Protein AF-A0A1F6DYZ0-F1 (afdb_monomer_lite)

Secondary structure (DSSP, 8-state):
----------HHHHHHHHHHHHHTT--HHHHHHHHHHHHHHH-S-------PPPHHHHHHHHHHHHHHHTT-GGGTS----

Radius of gyration: 20.11 Å; chains: 1; bounding box: 37×43×49 Å

Foldseek 3Di:
DDDDDDDDDDPVVVVVLCVVCVVVPHHSVVVVVVVVVVCVVVVDDDDDDPDDDDPVRVVVVVVVVVCVVVVVVCVVDPPPD

Sequence (81 aa):
MKTVMSFKVDKDVRDKVRKVAKKIGVPLSMVVNRQLKQFAKDQRIEFGEPLVPNAKTRKILDEALRDIREGREDKFSPAFT

Structure (mmCIF, N/CA/C/O backbone):
data_AF-A0A1F6DYZ0-F1
#
_entry.id   AF-A0A1F6DYZ0-F1
#
loop_
_atom_site.group_PDB
_atom_site.id
_atom_site.type_symbol
_atom_site.label_atom_id
_atom_site.label_alt_id
_atom_site.label_comp_id
_atom_site.label_asym_id
_atom_site.label_entity_id
_atom_site.label_seq_id
_atom_site.pdbx_PDB_ins_code
_atom_site.Cartn_x
_atom_site.Cartn_y
_atom_site.Cartn_z
_atom_site.occupancy
_atom_site.B_iso_or_equiv
_atom_site.auth_seq_id
_atom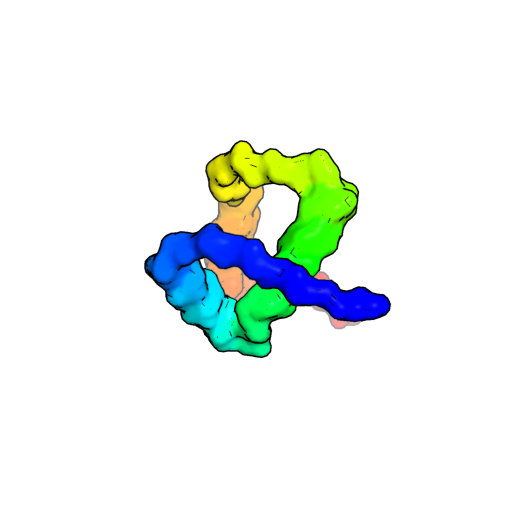_site.auth_comp_id
_atom_site.auth_asym_id
_atom_site.auth_atom_id
_atom_site.pdbx_PDB_model_num
ATOM 1 N N . MET A 1 1 ? -6.643 -11.422 21.305 1.00 88.19 1 MET A N 1
ATOM 2 C CA . MET A 1 1 ? -7.797 -10.494 21.287 1.00 88.19 1 MET A CA 1
ATOM 3 C C . MET A 1 1 ? -7.717 -9.631 20.032 1.00 88.19 1 MET A C 1
ATOM 5 O O . MET A 1 1 ? -6.610 -9.256 19.664 1.00 88.19 1 MET A O 1
ATOM 9 N N . LYS A 1 2 ? -8.832 -9.377 19.336 1.00 88.06 2 LYS A N 1
ATOM 10 C CA . LYS A 1 2 ? -8.883 -8.421 18.212 1.00 88.06 2 LYS A CA 1
ATOM 11 C C . LYS A 1 2 ? -9.472 -7.108 18.728 1.00 88.06 2 LYS A C 1
ATOM 13 O O . LYS A 1 2 ? -10.423 -7.155 19.500 1.00 88.06 2 LYS A O 1
ATOM 18 N N . THR A 1 3 ? -8.929 -5.979 18.286 1.00 94.62 3 THR A N 1
ATOM 19 C CA . THR A 1 3 ? -9.341 -4.641 18.735 1.00 94.62 3 THR A CA 1
ATOM 20 C C . THR A 1 3 ? -9.784 -3.811 17.538 1.00 94.62 3 THR A C 1
ATOM 22 O O . THR A 1 3 ? -9.238 -3.957 16.442 1.00 94.62 3 THR A O 1
ATOM 25 N N . VAL A 1 4 ? -10.787 -2.955 17.736 1.00 93.56 4 VAL A N 1
ATOM 26 C CA . VAL A 1 4 ? -11.259 -2.019 16.710 1.00 93.56 4 VAL A CA 1
ATOM 27 C C . VAL A 1 4 ? -10.402 -0.757 16.752 1.00 93.56 4 VAL A C 1
ATOM 29 O O . VAL A 1 4 ? -10.164 -0.203 17.820 1.00 93.56 4 VAL A O 1
ATOM 32 N N . MET A 1 5 ? -9.959 -0.296 15.584 1.00 92.69 5 MET A N 1
ATOM 33 C CA . MET A 1 5 ? -9.230 0.959 15.421 1.00 92.69 5 MET A CA 1
ATOM 34 C C . MET A 1 5 ? -9.979 1.841 14.422 1.00 92.69 5 MET A C 1
ATOM 36 O O . MET A 1 5 ? -10.248 1.415 13.298 1.00 92.69 5 MET A O 1
ATOM 40 N N . SER A 1 6 ? -10.310 3.064 14.830 1.00 93.38 6 SER A N 1
ATOM 41 C CA . SER A 1 6 ? -10.980 4.061 13.993 1.00 93.38 6 SER A CA 1
ATOM 42 C C . SER A 1 6 ? -10.096 5.290 13.826 1.00 93.38 6 SER A C 1
ATOM 44 O O . SER A 1 6 ? -9.645 5.862 14.815 1.00 93.38 6 SER A O 1
ATOM 46 N N . PHE A 1 7 ? -9.887 5.724 12.588 1.00 92.88 7 PHE A N 1
ATOM 47 C CA . PHE A 1 7 ? -9.171 6.955 12.265 1.00 92.88 7 PHE A CA 1
ATOM 48 C C . PHE A 1 7 ? -9.810 7.616 11.042 1.00 92.88 7 PHE A C 1
ATOM 50 O O . PHE A 1 7 ? -10.430 6.947 10.210 1.00 92.88 7 PHE A O 1
ATOM 57 N N . LYS A 1 8 ? -9.684 8.940 10.945 1.00 95.81 8 LYS A N 1
ATOM 58 C CA . LYS A 1 8 ? -10.120 9.692 9.765 1.00 95.81 8 LYS A CA 1
ATOM 59 C C . LYS A 1 8 ? -9.049 9.587 8.681 1.00 95.81 8 LYS A C 1
ATOM 61 O O . LYS A 1 8 ? -7.861 9.642 8.974 1.00 95.81 8 LYS A O 1
ATOM 66 N N . VAL A 1 9 ? -9.486 9.439 7.438 1.00 94.12 9 VAL A N 1
ATOM 67 C CA . VAL A 1 9 ? -8.633 9.424 6.248 1.00 94.12 9 VAL A CA 1
ATOM 68 C C . VAL A 1 9 ? -9.396 10.078 5.108 1.00 94.12 9 VAL A C 1
ATOM 70 O O . VAL A 1 9 ? -10.624 9.954 5.037 1.00 94.12 9 VAL A O 1
ATOM 73 N N . ASP A 1 10 ? -8.679 10.740 4.210 1.00 97.50 10 ASP A N 1
ATOM 74 C CA . ASP A 1 10 ? -9.283 11.317 3.018 1.00 97.50 10 ASP A CA 1
ATOM 75 C C . ASP A 1 10 ? -9.977 10.243 2.181 1.00 97.50 10 ASP A C 1
ATOM 77 O O . ASP A 1 10 ? -9.455 9.143 1.947 1.00 97.50 10 ASP A O 1
ATOM 81 N N . LYS A 1 11 ? -11.179 10.578 1.705 1.00 95.88 11 LYS A N 1
ATOM 82 C CA . LYS A 1 11 ? -12.015 9.669 0.915 1.00 95.88 11 LYS A CA 1
ATOM 83 C C . LYS A 1 11 ? -11.274 9.168 -0.325 1.00 95.88 11 LYS A C 1
ATOM 85 O O . LYS A 1 11 ? -11.284 7.968 -0.599 1.00 95.88 11 LYS A O 1
ATOM 90 N N . ASP A 1 12 ? -10.580 10.066 -1.015 1.00 97.25 12 ASP A N 1
ATOM 91 C CA . ASP A 1 12 ? -9.867 9.746 -2.250 1.00 97.25 12 ASP A CA 1
ATOM 92 C C . ASP A 1 12 ? -8.684 8.810 -2.008 1.00 97.25 12 ASP A C 1
ATOM 94 O O . ASP A 1 12 ? -8.444 7.892 -2.795 1.00 97.25 12 ASP A O 1
ATOM 98 N N . VAL A 1 13 ? -7.971 8.990 -0.892 1.00 94.88 13 VAL A N 1
ATOM 99 C CA . VAL A 1 13 ? -6.873 8.103 -0.486 1.00 94.88 13 VAL A CA 1
ATOM 100 C C . VAL A 1 13 ? -7.419 6.708 -0.201 1.00 94.88 13 VAL A C 1
ATOM 102 O O . VAL A 1 13 ? -6.946 5.726 -0.778 1.00 94.88 13 VAL A O 1
ATOM 105 N N . ARG A 1 14 ? -8.475 6.605 0.613 1.00 93.94 14 ARG A N 1
ATOM 106 C CA . ARG A 1 14 ? -9.126 5.325 0.926 1.00 93.94 14 ARG A CA 1
ATOM 107 C C . ARG A 1 14 ? -9.586 4.599 -0.336 1.00 93.94 14 ARG A C 1
ATOM 109 O O . ARG A 1 14 ? -9.356 3.396 -0.478 1.00 93.94 14 ARG A O 1
ATOM 116 N N . ASP A 1 15 ? -10.233 5.312 -1.251 1.00 95.69 15 ASP A N 1
ATOM 117 C CA . ASP A 1 15 ? -10.810 4.720 -2.454 1.00 95.69 15 ASP A CA 1
ATOM 118 C C . ASP A 1 15 ? -9.715 4.274 -3.441 1.00 95.69 15 ASP A C 1
ATOM 120 O O . ASP A 1 15 ? -9.833 3.195 -4.033 1.00 95.69 15 ASP A O 1
ATOM 124 N N . LYS A 1 16 ? -8.607 5.025 -3.556 1.00 95.31 16 LYS A N 1
ATOM 125 C CA . LYS A 1 16 ? -7.409 4.613 -4.312 1.00 95.31 16 LYS A CA 1
ATOM 126 C C . LYS A 1 16 ? -6.801 3.332 -3.746 1.00 95.31 16 LYS A C 1
ATOM 128 O O . LYS A 1 16 ? -6.638 2.363 -4.488 1.00 95.31 16 LYS A O 1
ATOM 133 N N . VAL A 1 17 ? -6.532 3.278 -2.440 1.00 93.31 17 VAL A N 1
ATOM 134 C CA . VAL A 1 17 ? -5.934 2.088 -1.811 1.00 93.31 17 VAL A CA 1
ATOM 135 C C . VAL A 1 17 ? -6.874 0.884 -1.930 1.00 93.31 17 VAL A C 1
ATOM 137 O O . VAL A 1 17 ? -6.427 -0.218 -2.243 1.00 93.31 17 VAL A O 1
ATOM 140 N N . ARG A 1 18 ? -8.193 1.078 -1.787 1.00 94.31 18 ARG A N 1
ATOM 141 C CA . ARG A 1 18 ? -9.180 0.001 -1.967 1.00 94.31 18 ARG A CA 1
ATOM 142 C C . ARG A 1 18 ? -9.176 -0.557 -3.390 1.00 94.31 18 ARG A C 1
ATOM 144 O O . ARG A 1 18 ? -9.316 -1.766 -3.557 1.00 94.31 18 ARG A O 1
ATOM 151 N N . LYS A 1 19 ? -9.020 0.294 -4.412 1.00 95.81 19 LYS A N 1
ATOM 152 C CA . LYS A 1 19 ? -8.874 -0.152 -5.809 1.00 95.81 19 LYS A CA 1
ATOM 153 C C . LYS A 1 19 ? -7.602 -0.978 -5.996 1.00 95.81 19 LYS A C 1
ATOM 155 O O . LYS A 1 19 ? -7.676 -2.036 -6.610 1.00 95.81 19 LYS A O 1
ATOM 160 N N . VAL A 1 20 ? -6.469 -0.530 -5.451 1.00 95.25 20 VAL A N 1
ATOM 161 C CA . VAL A 1 20 ? -5.195 -1.265 -5.532 1.00 95.25 20 VAL A CA 1
ATOM 162 C C . VAL A 1 20 ? -5.306 -2.624 -4.842 1.00 95.25 20 VAL A C 1
ATOM 164 O O . VAL A 1 20 ? -5.034 -3.634 -5.478 1.00 95.25 20 VAL A O 1
ATOM 167 N N . ALA A 1 21 ? -5.801 -2.671 -3.603 1.00 93.12 21 ALA A N 1
ATOM 168 C CA . ALA A 1 21 ? -5.973 -3.912 -2.843 1.00 93.12 21 ALA A CA 1
ATOM 169 C C . ALA A 1 21 ? -6.873 -4.930 -3.571 1.00 93.12 21 ALA A C 1
ATOM 171 O O . ALA A 1 21 ? -6.546 -6.112 -3.641 1.00 93.12 21 ALA A O 1
ATOM 172 N N . LYS A 1 22 ? -7.960 -4.463 -4.205 1.00 93.94 22 LYS A N 1
ATOM 173 C CA . LYS A 1 22 ? -8.825 -5.315 -5.035 1.00 93.94 22 LYS A CA 1
ATOM 174 C C . LYS A 1 22 ? -8.105 -5.888 -6.255 1.00 93.94 22 LYS A C 1
ATOM 176 O O . LYS A 1 22 ? -8.322 -7.052 -6.567 1.00 93.94 22 LYS A O 1
ATOM 181 N N . LYS A 1 23 ? -7.258 -5.101 -6.931 1.00 94.62 23 LYS A N 1
ATOM 182 C CA . LYS A 1 23 ? -6.493 -5.572 -8.101 1.00 94.62 23 LYS A CA 1
ATOM 183 C C . LYS A 1 23 ? -5.554 -6.728 -7.758 1.00 94.62 23 LYS A C 1
ATOM 185 O O . LYS A 1 23 ? -5.360 -7.602 -8.588 1.00 94.62 23 LYS A O 1
ATOM 190 N N . ILE A 1 24 ? -5.002 -6.734 -6.547 1.00 91.31 24 ILE A N 1
ATOM 191 C CA . ILE A 1 24 ? -4.105 -7.791 -6.054 1.00 91.31 24 ILE A CA 1
ATOM 192 C C . ILE A 1 24 ? -4.841 -8.872 -5.237 1.00 91.31 24 ILE A C 1
ATOM 194 O O . ILE A 1 24 ? -4.199 -9.712 -4.618 1.00 91.31 24 ILE A O 1
ATOM 198 N N . GLY A 1 25 ? -6.180 -8.850 -5.203 1.00 94.19 25 GLY A N 1
ATOM 199 C CA . GLY A 1 25 ? -6.994 -9.896 -4.577 1.00 94.19 25 GLY A CA 1
ATOM 200 C C . GLY A 1 25 ? -7.004 -9.914 -3.045 1.00 94.19 25 GLY A C 1
ATOM 201 O O . GLY A 1 25 ? -7.367 -10.937 -2.470 1.00 94.19 25 GLY A O 1
ATOM 202 N N . VAL A 1 26 ? -6.642 -8.817 -2.362 1.00 94.81 26 VAL A N 1
ATOM 203 C CA . VAL A 1 26 ? -6.625 -8.773 -0.885 1.00 94.81 26 VAL A CA 1
ATOM 204 C C . VAL A 1 26 ? -7.582 -7.730 -0.289 1.00 94.81 26 VAL A C 1
ATOM 206 O O . VAL A 1 26 ? -7.809 -6.666 -0.875 1.00 94.81 26 VAL A O 1
ATOM 209 N N . PRO A 1 27 ? -8.139 -7.972 0.914 1.00 94.50 27 PRO A N 1
ATOM 210 C CA . PRO A 1 27 ? -8.912 -6.968 1.642 1.00 94.50 27 PRO A CA 1
ATOM 211 C C . PRO A 1 27 ? -8.052 -5.782 2.102 1.00 94.50 27 PRO A C 1
ATOM 213 O O . PRO A 1 27 ? -6.915 -5.953 2.540 1.00 94.50 27 PRO A O 1
ATOM 216 N N . LEU A 1 28 ? -8.635 -4.578 2.129 1.00 92.12 28 LEU A N 1
ATOM 217 C CA . LEU A 1 28 ? -7.957 -3.370 2.627 1.00 92.12 28 LEU A CA 1
ATOM 218 C C . LEU A 1 28 ? -7.456 -3.528 4.075 1.00 92.12 28 LEU A C 1
ATOM 220 O O . LEU A 1 28 ? -6.363 -3.080 4.410 1.00 92.12 28 LEU A O 1
ATOM 224 N N . SER A 1 29 ? -8.227 -4.205 4.929 1.00 92.12 29 SER A N 1
ATOM 225 C CA . SER A 1 29 ? -7.851 -4.469 6.323 1.00 92.12 29 SER A CA 1
ATOM 226 C C . SER A 1 29 ? -6.586 -5.322 6.448 1.00 92.12 29 SER A C 1
ATOM 228 O O . SER A 1 29 ? -5.811 -5.126 7.381 1.00 92.12 29 SER A O 1
ATOM 230 N N . MET A 1 30 ? -6.340 -6.239 5.507 1.00 94.00 30 MET A N 1
ATOM 231 C CA . MET A 1 30 ? -5.122 -7.049 5.482 1.00 94.00 30 MET A CA 1
ATOM 232 C C . MET A 1 30 ? -3.893 -6.179 5.205 1.00 94.00 30 MET A C 1
ATOM 234 O O . MET A 1 30 ? -2.883 -6.326 5.891 1.00 94.00 30 MET A O 1
ATOM 238 N N . VAL A 1 31 ? -4.008 -5.235 4.266 1.00 93.06 31 VAL A N 1
ATOM 239 C CA . VAL A 1 31 ? -2.944 -4.273 3.937 1.00 93.06 31 VAL A CA 1
ATOM 240 C C . VAL A 1 31 ? -2.604 -3.412 5.154 1.00 93.06 31 VAL A C 1
ATOM 242 O O . VAL A 1 31 ? -1.445 -3.352 5.558 1.00 93.06 31 VAL A O 1
ATOM 245 N N . VAL A 1 32 ? -3.616 -2.819 5.795 1.00 92.56 32 VAL A N 1
ATOM 246 C CA . VAL A 1 32 ? -3.424 -1.978 6.990 1.00 92.56 32 VAL A CA 1
ATOM 247 C C . VAL A 1 32 ? -2.783 -2.779 8.126 1.00 92.56 32 VAL A C 1
ATOM 249 O O . VAL A 1 32 ? -1.786 -2.348 8.698 1.00 92.56 32 VAL A O 1
ATOM 252 N N . ASN A 1 33 ? -3.284 -3.985 8.411 1.00 93.50 33 ASN A N 1
ATOM 253 C CA . ASN A 1 33 ? -2.713 -4.841 9.453 1.00 93.50 33 ASN A CA 1
ATOM 254 C C . ASN A 1 33 ? -1.263 -5.243 9.157 1.00 93.50 33 ASN A C 1
ATOM 256 O O . ASN A 1 33 ? -0.443 -5.299 10.074 1.00 93.50 33 ASN A O 1
ATOM 260 N N . ARG A 1 34 ? -0.925 -5.534 7.893 1.00 94.12 34 ARG A N 1
ATOM 261 C CA . ARG A 1 34 ? 0.453 -5.859 7.505 1.00 94.12 34 ARG A CA 1
ATOM 262 C C . ARG A 1 34 ? 1.375 -4.662 7.701 1.00 94.12 34 ARG A C 1
ATOM 264 O O . ARG A 1 34 ? 2.471 -4.862 8.222 1.00 94.12 34 ARG A O 1
ATOM 271 N N . GLN A 1 35 ? 0.921 -3.461 7.341 1.00 91.25 35 GLN A N 1
ATOM 272 C CA . GLN A 1 35 ? 1.697 -2.234 7.500 1.00 91.25 35 GLN A CA 1
ATOM 273 C C . GLN A 1 35 ? 1.924 -1.891 8.974 1.00 91.25 35 GLN A C 1
ATOM 275 O O . GLN A 1 35 ? 3.042 -1.558 9.343 1.00 91.25 35 GLN A O 1
ATOM 280 N N . LEU A 1 36 ? 0.916 -2.055 9.837 1.00 92.56 36 LEU A N 1
ATOM 281 C CA . LEU A 1 36 ? 1.070 -1.869 11.287 1.00 92.56 36 LEU A CA 1
ATOM 282 C C . LEU A 1 36 ? 2.091 -2.844 11.884 1.00 92.56 36 LEU A C 1
ATOM 284 O O . LEU A 1 36 ? 2.944 -2.441 12.670 1.00 92.56 36 LEU A O 1
ATOM 288 N N . LYS A 1 37 ? 2.044 -4.122 11.482 1.00 93.56 37 LYS A N 1
ATOM 289 C CA . LYS A 1 37 ? 3.039 -5.123 11.902 1.00 93.56 37 LYS A CA 1
ATOM 290 C C . LYS A 1 37 ? 4.442 -4.774 11.413 1.00 93.56 37 LYS A C 1
ATOM 292 O O . LYS A 1 37 ? 5.404 -4.985 12.141 1.00 93.56 37 LYS A O 1
ATOM 297 N N . GLN A 1 38 ? 4.551 -4.276 10.182 1.00 92.62 38 GLN A N 1
ATOM 298 C CA . GLN A 1 38 ? 5.825 -3.857 9.609 1.00 92.62 38 GLN A CA 1
ATOM 299 C C . GLN A 1 38 ? 6.386 -2.653 10.369 1.00 92.62 38 GLN A C 1
ATOM 301 O O . GLN A 1 38 ? 7.524 -2.697 10.811 1.00 92.62 38 GLN A O 1
ATOM 306 N N . PHE A 1 39 ? 5.556 -1.644 10.631 1.00 90.75 39 PHE A N 1
ATOM 307 C CA . PHE A 1 39 ? 5.936 -0.478 11.420 1.00 90.75 39 PHE A CA 1
ATOM 308 C C . PHE A 1 39 ? 6.390 -0.852 12.838 1.00 90.75 39 PHE A C 1
ATOM 310 O O . PHE A 1 39 ? 7.430 -0.385 13.291 1.00 90.75 39 PHE A O 1
ATOM 317 N N . ALA A 1 40 ? 5.665 -1.747 13.518 1.00 90.62 40 ALA A N 1
ATOM 318 C CA . ALA 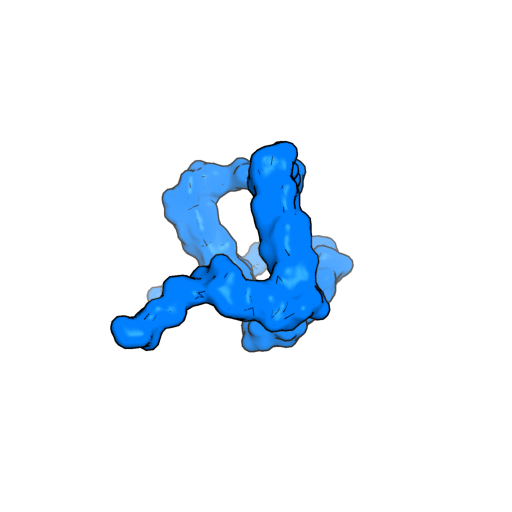A 1 40 ? 6.054 -2.228 14.844 1.00 90.62 40 ALA A CA 1
ATOM 319 C C . ALA A 1 40 ? 7.402 -2.972 14.837 1.00 90.62 40 ALA A C 1
ATOM 321 O O . ALA A 1 40 ? 8.137 -2.906 15.819 1.00 90.62 40 ALA A O 1
ATOM 322 N N . LYS A 1 41 ? 7.722 -3.673 13.741 1.00 92.75 41 LYS A N 1
ATOM 323 C CA . LYS A 1 41 ? 8.993 -4.385 13.567 1.00 92.75 41 LYS A CA 1
ATOM 324 C C . LYS A 1 41 ? 10.147 -3.432 13.261 1.00 92.75 41 LYS A C 1
ATOM 326 O O . LYS A 1 41 ? 11.214 -3.574 13.843 1.00 92.75 41 LYS A O 1
ATOM 331 N N . ASP A 1 42 ? 9.933 -2.501 12.341 1.00 92.19 42 ASP A N 1
ATOM 332 C CA . ASP A 1 42 ? 10.999 -1.645 11.821 1.00 92.19 42 ASP A CA 1
ATOM 333 C C . ASP A 1 42 ? 11.277 -0.450 12.744 1.00 92.19 42 ASP A C 1
ATOM 335 O O . ASP A 1 42 ? 12.348 0.146 12.666 1.00 92.19 42 ASP A O 1
ATOM 339 N N . GLN A 1 43 ? 10.311 -0.089 13.602 1.00 87.50 43 GLN A N 1
ATOM 340 C CA . GLN A 1 43 ? 10.368 1.035 14.547 1.00 87.50 43 GLN A CA 1
ATOM 341 C C . GLN A 1 43 ? 10.711 2.389 13.897 1.00 87.50 43 GLN A C 1
ATOM 343 O O . GLN A 1 43 ? 11.109 3.334 14.575 1.00 87.50 43 GLN A O 1
ATOM 348 N N . ARG A 1 44 ? 10.539 2.503 12.576 1.00 80.12 44 ARG A N 1
ATOM 349 C CA . ARG A 1 44 ? 10.829 3.702 11.789 1.00 80.12 44 ARG A CA 1
ATOM 350 C C . ARG A 1 44 ? 9.808 3.876 10.673 1.00 80.12 44 ARG A C 1
ATOM 352 O O . ARG A 1 44 ? 9.253 2.900 10.171 1.00 80.12 44 ARG A O 1
ATOM 359 N N . ILE A 1 45 ? 9.579 5.125 10.282 1.00 77.00 45 ILE A N 1
ATOM 360 C CA . ILE A 1 45 ? 8.802 5.469 9.089 1.00 77.00 45 ILE A CA 1
ATOM 361 C C . ILE A 1 45 ? 9.792 5.994 8.058 1.00 77.00 45 ILE A C 1
ATOM 363 O O . ILE A 1 45 ? 10.448 7.006 8.290 1.00 77.00 45 ILE A O 1
ATOM 367 N N . GLU A 1 46 ? 9.922 5.289 6.938 1.00 72.06 46 GLU A N 1
ATOM 368 C CA . GLU A 1 46 ? 10.723 5.761 5.813 1.00 72.06 46 GLU A CA 1
ATOM 369 C C . GLU A 1 46 ? 9.878 6.710 4.963 1.00 72.06 46 GLU A C 1
ATOM 371 O O . GLU A 1 46 ? 8.875 6.315 4.368 1.00 72.06 46 GLU A O 1
ATOM 376 N N . PHE A 1 47 ? 10.291 7.974 4.918 1.00 66.88 47 PHE A N 1
ATOM 377 C CA . PHE A 1 47 ? 9.835 8.935 3.925 1.00 66.88 47 PHE A CA 1
ATOM 378 C C . PHE A 1 47 ? 10.962 9.080 2.908 1.00 66.88 47 PHE A C 1
ATOM 380 O O . PHE A 1 47 ? 12.044 9.552 3.249 1.00 66.88 47 PHE A O 1
ATOM 387 N N . GLY A 1 48 ? 10.738 8.629 1.679 1.00 64.81 48 GLY A N 1
ATOM 388 C CA . GLY A 1 48 ? 11.758 8.665 0.640 1.00 64.81 48 GLY A CA 1
ATOM 389 C C . GLY A 1 48 ? 11.153 8.603 -0.752 1.00 64.81 48 GLY A C 1
ATOM 390 O O . GLY A 1 48 ? 10.038 8.109 -0.939 1.00 64.81 48 GLY A O 1
ATOM 391 N N . GLU A 1 49 ? 11.895 9.119 -1.729 1.00 58.56 49 GLU A N 1
ATOM 392 C CA . GLU A 1 49 ? 11.590 8.886 -3.137 1.00 58.56 49 GLU A CA 1
ATOM 393 C C . GLU A 1 49 ? 11.691 7.385 -3.453 1.00 58.56 49 GLU A C 1
ATOM 395 O O . GLU A 1 49 ? 12.488 6.675 -2.828 1.00 58.56 49 GLU A O 1
ATOM 400 N N . PRO A 1 50 ? 10.883 6.870 -4.401 1.00 66.69 50 PRO A N 1
ATOM 401 C CA . PRO A 1 50 ? 10.963 5.475 -4.815 1.00 66.69 50 PRO A CA 1
ATOM 402 C C . PRO A 1 50 ? 12.408 5.098 -5.142 1.00 66.69 50 PRO A C 1
ATOM 404 O O . PRO A 1 50 ? 13.119 5.878 -5.771 1.00 66.69 50 PRO A O 1
ATOM 407 N N . LEU A 1 51 ? 12.838 3.8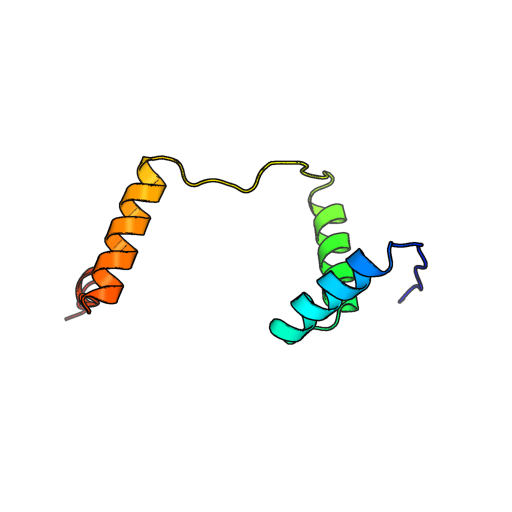95 -4.753 1.00 73.81 51 LEU A N 1
ATOM 408 C CA . LEU A 1 51 ? 14.175 3.410 -5.087 1.00 73.81 51 LEU A CA 1
ATOM 409 C C . LEU A 1 51 ? 14.343 3.376 -6.612 1.00 73.81 51 LEU A C 1
ATOM 411 O O . LEU A 1 51 ? 13.808 2.501 -7.293 1.00 73.81 51 LEU A O 1
ATOM 415 N N . VAL A 1 52 ? 15.090 4.340 -7.149 1.00 79.81 52 VAL A N 1
ATOM 416 C CA . VAL A 1 52 ? 15.458 4.381 -8.562 1.00 79.81 52 VAL A CA 1
ATOM 417 C C . VAL A 1 52 ? 16.698 3.506 -8.749 1.00 79.81 52 VAL A C 1
ATOM 419 O O . VAL A 1 52 ? 17.704 3.732 -8.073 1.00 79.81 52 VAL A O 1
ATOM 422 N N . PRO A 1 53 ? 16.677 2.515 -9.663 1.00 85.31 53 PRO A N 1
ATOM 423 C CA . PRO A 1 53 ? 17.857 1.712 -9.949 1.00 85.31 53 PRO A CA 1
ATOM 424 C C . PRO A 1 53 ? 19.043 2.600 -10.334 1.00 85.31 53 PRO A C 1
ATOM 426 O O . PRO A 1 53 ? 18.927 3.445 -11.230 1.00 85.31 53 PRO A O 1
ATOM 429 N N . ASN A 1 54 ? 20.188 2.378 -9.681 1.00 90.31 54 ASN A N 1
ATOM 430 C CA . ASN A 1 54 ? 21.446 3.006 -10.077 1.00 90.31 54 ASN A CA 1
ATOM 431 C C . ASN A 1 54 ? 21.846 2.561 -11.498 1.00 90.31 54 ASN A C 1
ATOM 433 O O . ASN A 1 54 ? 21.295 1.598 -12.039 1.00 90.31 54 ASN A O 1
ATOM 437 N N . ALA A 1 55 ? 22.820 3.243 -12.107 1.00 92.19 55 ALA A N 1
ATOM 438 C CA . ALA A 1 55 ? 23.214 2.992 -13.496 1.00 92.19 55 ALA A CA 1
ATOM 439 C C . ALA A 1 55 ? 23.562 1.517 -13.776 1.00 92.19 55 ALA A C 1
ATOM 441 O O . ALA A 1 55 ? 23.162 0.974 -14.806 1.00 92.19 55 ALA A O 1
ATOM 442 N N . LYS A 1 56 ? 24.248 0.846 -12.839 1.00 94.62 56 LYS A N 1
ATOM 443 C CA . LYS A 1 56 ? 24.616 -0.570 -12.970 1.00 94.62 56 LYS A CA 1
ATOM 444 C C . LYS A 1 56 ? 23.379 -1.467 -12.955 1.00 94.62 56 LYS A C 1
ATOM 446 O O . LYS A 1 56 ? 23.219 -2.294 -13.847 1.00 94.62 56 LYS A O 1
ATOM 451 N N . THR A 1 57 ? 22.499 -1.288 -11.973 1.00 92.06 57 THR A N 1
ATOM 452 C CA . THR A 1 57 ? 21.260 -2.069 -11.854 1.00 92.06 57 THR A CA 1
ATOM 453 C C . THR A 1 57 ? 20.342 -1.841 -13.050 1.00 92.06 57 THR A C 1
ATOM 455 O O . THR A 1 57 ? 19.766 -2.795 -13.563 1.00 92.06 57 THR A O 1
ATOM 458 N N . ARG A 1 58 ? 20.242 -0.597 -13.534 1.00 94.69 58 ARG A N 1
ATOM 459 C CA . ARG A 1 58 ? 19.444 -0.250 -14.714 1.00 94.69 58 ARG A CA 1
ATOM 460 C C . ARG A 1 58 ? 19.937 -0.976 -15.962 1.00 94.69 58 ARG A C 1
ATOM 462 O O . ARG A 1 58 ? 19.136 -1.613 -16.627 1.00 94.69 58 ARG A O 1
ATOM 469 N N . LYS A 1 59 ? 21.250 -0.964 -16.216 1.00 95.31 59 LYS A N 1
ATOM 470 C CA . LYS A 1 59 ? 21.842 -1.662 -17.364 1.00 95.31 59 LYS A CA 1
ATOM 471 C C . LYS A 1 59 ? 21.521 -3.160 -17.357 1.00 95.31 59 LYS A C 1
ATOM 473 O O . LYS A 1 59 ? 21.072 -3.688 -18.367 1.00 95.31 59 LYS A O 1
ATOM 478 N N . ILE A 1 60 ? 21.713 -3.825 -16.216 1.00 94.56 60 ILE A N 1
ATOM 479 C CA . ILE A 1 60 ? 21.424 -5.262 -16.074 1.00 94.56 60 ILE A CA 1
ATOM 480 C C . ILE A 1 60 ? 19.933 -5.536 -16.319 1.00 94.56 60 ILE A C 1
ATOM 482 O O . ILE A 1 60 ? 19.579 -6.490 -17.007 1.00 94.56 60 ILE A O 1
ATOM 486 N N . LEU A 1 61 ? 19.057 -4.683 -15.780 1.00 93.94 61 LEU A N 1
ATOM 487 C CA . LEU A 1 61 ? 17.615 -4.809 -15.960 1.00 93.94 61 LEU A CA 1
ATOM 488 C C . LEU A 1 61 ? 17.201 -4.620 -17.428 1.00 93.94 61 LEU A C 1
ATOM 490 O O . LEU A 1 61 ? 16.400 -5.401 -17.934 1.00 93.94 61 LEU A O 1
ATOM 494 N N . ASP A 1 62 ? 17.762 -3.628 -18.120 1.00 94.19 62 ASP A N 1
ATOM 495 C CA . ASP A 1 62 ? 17.478 -3.359 -19.533 1.00 94.19 62 ASP A CA 1
ATOM 496 C C . ASP A 1 62 ? 17.924 -4.523 -20.429 1.00 94.19 62 ASP A C 1
ATOM 498 O O . ASP A 1 62 ? 17.193 -4.931 -21.336 1.00 94.19 62 ASP A O 1
ATOM 502 N N . GLU A 1 63 ? 19.100 -5.095 -20.151 1.00 93.50 63 GLU A N 1
ATOM 503 C CA . GLU A 1 63 ? 19.613 -6.276 -20.848 1.00 93.50 63 GLU A CA 1
ATOM 504 C C . GLU A 1 63 ? 18.692 -7.485 -20.646 1.00 93.50 63 GLU A C 1
ATOM 506 O O . GLU A 1 63 ? 18.277 -8.096 -21.633 1.00 93.50 63 GLU A O 1
ATOM 511 N N . ALA A 1 64 ? 18.292 -7.765 -19.402 1.00 91.81 64 ALA A N 1
ATOM 512 C CA . ALA A 1 64 ? 17.370 -8.851 -19.079 1.00 91.81 64 ALA A CA 1
ATOM 513 C C . ALA A 1 64 ? 15.997 -8.670 -19.752 1.00 91.81 64 ALA A C 1
ATOM 515 O O . ALA A 1 64 ? 15.473 -9.593 -20.370 1.00 91.81 64 ALA A O 1
ATOM 516 N N . LEU A 1 65 ? 15.417 -7.466 -19.701 1.00 93.19 65 LEU A N 1
ATOM 517 C CA . LEU A 1 65 ? 14.123 -7.170 -20.330 1.00 93.19 65 LEU A CA 1
ATOM 518 C C . LEU A 1 65 ? 14.163 -7.263 -21.860 1.00 93.19 65 LEU A C 1
ATOM 520 O O . LEU A 1 65 ? 13.133 -7.510 -22.494 1.00 93.19 65 LEU A O 1
ATOM 524 N N . ARG A 1 66 ? 15.320 -7.005 -22.472 1.00 93.25 66 ARG A N 1
ATOM 525 C CA . ARG A 1 66 ? 15.538 -7.219 -23.905 1.00 93.25 66 ARG A CA 1
ATOM 526 C C . ARG A 1 66 ? 15.633 -8.709 -24.223 1.00 93.25 66 ARG A C 1
ATOM 528 O O . ARG A 1 66 ? 14.968 -9.159 -25.146 1.00 93.25 66 ARG A O 1
ATOM 535 N N . ASP A 1 67 ? 16.405 -9.466 -23.449 1.00 91.62 67 ASP A N 1
ATOM 536 C CA . ASP A 1 67 ? 16.562 -10.910 -23.643 1.00 91.62 67 ASP A CA 1
ATOM 537 C C . ASP A 1 67 ? 15.224 -11.660 -23.502 1.00 91.62 67 ASP A C 1
ATOM 539 O O . ASP A 1 67 ? 14.920 -12.496 -24.348 1.00 91.62 67 ASP A O 1
ATOM 543 N N . ILE A 1 68 ? 14.370 -11.281 -22.540 1.00 90.44 68 ILE A N 1
ATOM 544 C CA . ILE A 1 68 ? 12.999 -11.815 -22.408 1.00 90.44 68 ILE A CA 1
ATOM 545 C C . ILE A 1 68 ? 12.154 -11.497 -23.649 1.00 90.44 68 ILE A C 1
ATOM 547 O O . ILE A 1 68 ? 11.480 -12.372 -24.184 1.00 90.44 68 ILE A O 1
ATOM 551 N N . ARG A 1 69 ? 12.182 -10.246 -24.131 1.00 91.75 69 ARG A N 1
ATOM 552 C CA . ARG A 1 69 ? 11.410 -9.837 -25.321 1.00 91.75 69 ARG A CA 1
ATOM 553 C C . ARG A 1 69 ? 11.836 -10.565 -26.589 1.00 91.75 69 ARG A C 1
ATOM 555 O O . ARG A 1 69 ? 11.007 -10.794 -27.460 1.00 91.75 69 ARG A O 1
ATOM 562 N N . GLU A 1 70 ? 13.118 -10.886 -26.695 1.00 93.31 70 GLU A N 1
ATOM 563 C CA . GLU A 1 70 ? 13.704 -11.565 -27.850 1.00 93.31 70 GLU A CA 1
ATOM 564 C C . GLU A 1 70 ? 13.691 -13.099 -27.702 1.00 93.31 70 GLU A C 1
ATOM 566 O O . GLU A 1 70 ? 14.247 -13.790 -28.549 1.00 93.31 70 GLU A O 1
ATOM 571 N N . GLY A 1 71 ? 13.053 -13.640 -26.652 1.00 85.62 71 GLY A N 1
ATOM 572 C CA . GLY A 1 71 ? 12.896 -15.084 -26.444 1.00 85.62 71 GLY A CA 1
ATOM 573 C C . GLY A 1 71 ? 14.193 -15.816 -26.086 1.00 85.62 71 GLY A C 1
ATOM 574 O O . GLY A 1 71 ? 14.281 -17.027 -26.268 1.00 85.62 71 GLY A O 1
ATOM 575 N N . ARG A 1 72 ? 15.208 -15.100 -25.585 1.00 85.69 72 ARG A N 1
ATOM 576 C CA . ARG A 1 72 ? 16.510 -15.657 -25.178 1.00 85.69 72 ARG A CA 1
ATOM 577 C C . ARG A 1 72 ? 16.479 -16.179 -23.746 1.00 85.69 72 ARG A C 1
ATOM 579 O O . ARG A 1 72 ? 17.222 -15.718 -22.878 1.00 85.69 72 ARG A O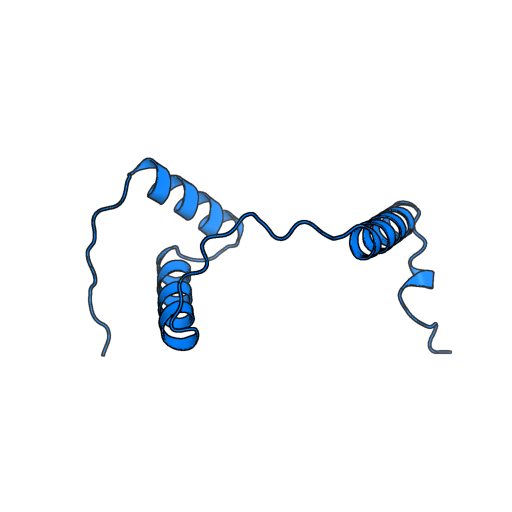 1
ATOM 586 N N . GLU A 1 73 ? 15.551 -17.094 -23.483 1.00 73.94 73 GLU A N 1
ATOM 587 C CA . GLU A 1 73 ? 15.324 -17.643 -22.143 1.00 73.94 73 GLU A CA 1
ATOM 588 C C . GLU A 1 73 ? 16.495 -18.519 -21.652 1.00 73.94 73 GLU A C 1
ATOM 590 O O . GLU A 1 73 ? 16.737 -18.640 -20.450 1.00 73.94 73 GLU A O 1
ATOM 595 N N . ASP A 1 74 ? 17.285 -19.040 -22.593 1.00 76.38 74 ASP A N 1
ATOM 596 C CA . ASP A 1 74 ? 18.508 -19.822 -22.392 1.00 76.38 74 ASP A CA 1
ATOM 597 C C . ASP A 1 74 ? 19.602 -19.071 -21.616 1.00 76.38 74 ASP A C 1
ATOM 599 O O . ASP A 1 74 ? 20.466 -19.688 -20.998 1.00 76.38 74 ASP A O 1
ATOM 603 N N . LYS A 1 75 ? 19.552 -17.734 -21.592 1.00 78.19 75 LYS A N 1
ATOM 604 C CA . LYS A 1 75 ? 20.519 -16.904 -20.861 1.00 78.19 75 LYS A CA 1
ATOM 605 C C . LYS A 1 75 ? 20.240 -16.776 -19.364 1.00 78.19 75 LYS A C 1
ATOM 607 O O . LYS A 1 75 ? 21.104 -16.286 -18.637 1.00 78.19 75 LYS A O 1
ATOM 612 N N . PHE A 1 76 ? 19.053 -17.163 -18.891 1.00 77.62 76 PHE A N 1
ATOM 613 C CA . PHE A 1 76 ? 18.659 -16.956 -17.490 1.00 77.62 76 PHE A CA 1
ATOM 614 C C . PHE A 1 76 ? 18.948 -18.149 -16.583 1.00 77.62 76 PHE A C 1
ATOM 616 O O . PHE A 1 76 ? 19.125 -17.959 -15.380 1.00 77.62 76 PHE A O 1
ATOM 623 N N . SER A 1 77 ? 19.006 -19.361 -17.133 1.00 70.62 77 SER A N 1
ATOM 624 C CA . SER A 1 77 ? 19.297 -20.577 -16.376 1.00 70.62 77 SER A CA 1
ATOM 625 C C . SER A 1 77 ? 20.412 -21.357 -17.059 1.00 70.62 77 SER A C 1
ATOM 627 O O . SER A 1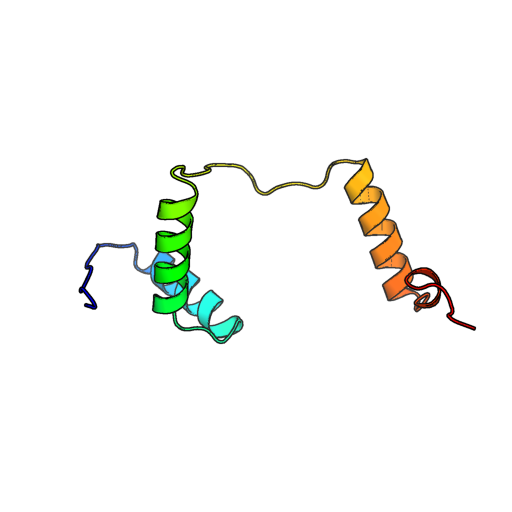 77 ? 20.363 -21.522 -18.276 1.00 70.62 77 SER A O 1
ATOM 629 N N . PRO A 1 78 ? 21.376 -21.915 -16.306 1.00 70.81 78 PRO A N 1
ATOM 630 C CA . PRO A 1 78 ? 22.238 -22.954 -16.844 1.00 70.81 78 PRO A CA 1
ATOM 631 C C . PRO A 1 78 ? 21.367 -24.077 -17.412 1.00 70.81 78 PRO A C 1
ATOM 633 O O . PRO A 1 78 ? 20.396 -24.494 -16.770 1.00 70.81 78 PRO A O 1
ATOM 636 N N . ALA 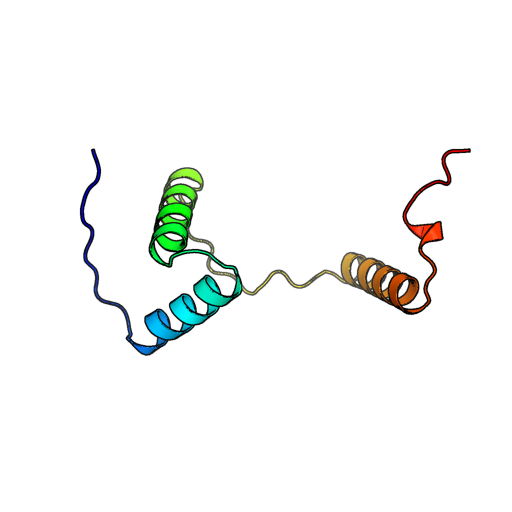A 1 79 ? 21.709 -24.570 -18.600 1.00 63.94 79 ALA A N 1
ATOM 637 C CA . ALA A 1 79 ? 21.172 -25.834 -19.071 1.00 63.94 79 ALA A CA 1
ATOM 638 C C . ALA A 1 79 ? 21.735 -26.925 -18.155 1.00 63.94 79 ALA A C 1
ATOM 640 O O . ALA A 1 79 ? 22.909 -27.281 -18.249 1.00 63.94 79 ALA A O 1
ATOM 641 N N . PHE A 1 80 ? 20.921 -27.413 -17.223 1.00 64.25 80 PHE A N 1
ATOM 642 C CA . PHE A 1 80 ? 21.252 -28.627 -16.491 1.00 64.25 80 PHE A CA 1
ATOM 643 C C . PHE A 1 80 ? 21.153 -29.775 -17.500 1.00 64.25 80 PHE A C 1
ATOM 645 O O . PHE A 1 80 ? 20.054 -30.197 -17.856 1.00 64.25 80 PHE A O 1
ATOM 652 N N . THR A 1 81 ? 22.308 -30.171 -18.034 1.00 56.59 81 THR A N 1
ATOM 653 C CA . THR A 1 81 ? 22.494 -31.340 -18.904 1.00 56.59 81 THR A CA 1
ATOM 654 C C . THR A 1 81 ? 23.145 -32.454 -18.109 1.00 56.59 81 THR A C 1
ATOM 656 O O . THR A 1 81 ? 23.957 -32.127 -17.213 1.00 56.59 81 THR A O 1
#

pLDDT: mean 87.95, std 10.05, range [56.59, 97.5]

InterPro domains:
  IPR013321 Arc-type ribbon-helix-helix [G3DSA:1.10.1220.10] (2-77)

Organism: NCBI:txid1798497